Protein AF-A0A2N1QQ63-F1 (afdb_monomer)

Mean predicted aligned error: 4.03 Å

Foldseek 3Di:
DVVVPDPDDDDLDPDDDDPVVVVVSVVVVVVVVVCVVVVHPPDD

pLDDT: mean 93.05, std 9.28, range [54.91, 98.19]

Solvent-accessible surface area (backbone atoms only — not comparable to full-atom values): 3008 Å² total; per-residue (Å²): 111,73,78,80,70,48,95,71,87,86,81,94,59,100,66,91,71,60,72,72,54,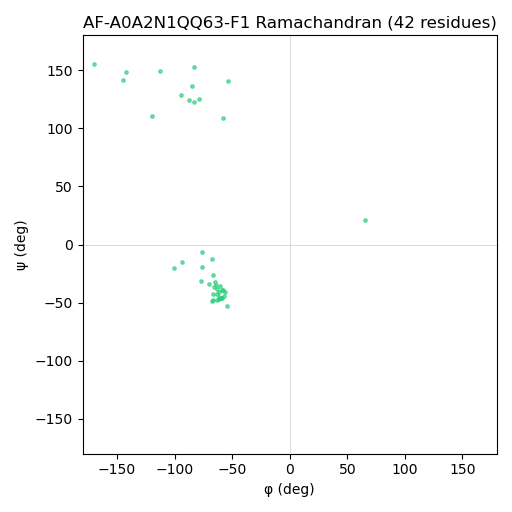53,52,55,52,51,51,51,53,50,52,49,51,53,33,54,74,68,71,46,87,80,67,135

Sequence (44 aa):
DVRRRSDFSLSLSPMTMPHELCLVFLMEQLYRAFTLIRGVEYHH

Structure (mmCIF, N/CA/C/O backbone):
data_AF-A0A2N1QQ63-F1
#
_entry.id   AF-A0A2N1QQ63-F1
#
loop_
_atom_site.group_PDB
_atom_site.id
_atom_site.type_symbol
_atom_site.label_atom_id
_atom_site.label_alt_id
_atom_site.label_comp_id
_atom_site.label_asym_id
_atom_site.label_entity_id
_atom_site.label_seq_id
_atom_site.pdbx_PDB_ins_code
_atom_site.Cartn_x
_atom_site.Cartn_y
_atom_site.Cartn_z
_atom_site.occupancy
_atom_site.B_iso_or_equiv
_atom_site.auth_seq_id
_atom_site.auth_comp_id
_atom_site.auth_asym_id
_atom_site.auth_atom_id
_atom_site.pdbx_PDB_model_num
ATOM 1 N N . ASP A 1 1 ? -3.714 -7.985 -21.399 1.00 79.88 1 ASP A N 1
ATOM 2 C CA . ASP A 1 1 ? -3.337 -6.707 -20.752 1.00 79.88 1 ASP A CA 1
ATOM 3 C C . ASP A 1 1 ? -4.007 -6.528 -19.408 1.00 79.88 1 ASP A C 1
ATOM 5 O O . ASP A 1 1 ? -5.114 -6.014 -19.329 1.00 79.88 1 ASP A O 1
ATOM 9 N N . VAL A 1 2 ? -3.328 -6.956 -18.341 1.00 93.38 2 VAL A N 1
ATOM 10 C CA . VAL A 1 2 ? -3.816 -6.809 -16.957 1.00 93.38 2 VAL A CA 1
ATOM 11 C C . VAL A 1 2 ? -4.055 -5.334 -16.611 1.00 93.38 2 VAL A C 1
ATOM 13 O O . VAL A 1 2 ? -5.083 -5.009 -16.031 1.00 93.38 2 VAL 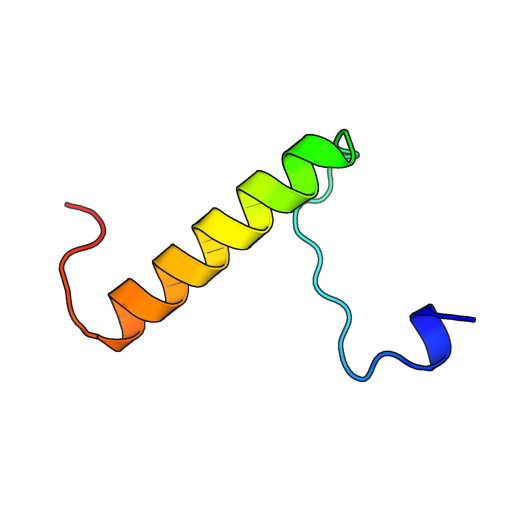A O 1
ATOM 16 N N . ARG A 1 3 ? -3.173 -4.436 -17.073 1.00 93.75 3 ARG A N 1
ATOM 17 C CA . ARG A 1 3 ? -3.296 -2.980 -16.877 1.00 93.75 3 ARG A CA 1
ATOM 18 C C . ARG A 1 3 ? -4.509 -2.349 -17.564 1.00 93.75 3 ARG A C 1
ATOM 20 O O . ARG A 1 3 ? -5.046 -1.383 -17.053 1.00 93.75 3 ARG A O 1
ATOM 27 N N . ARG A 1 4 ? -4.952 -2.870 -18.716 1.00 96.81 4 ARG A N 1
ATOM 28 C CA . ARG A 1 4 ? -6.147 -2.338 -19.402 1.00 96.81 4 ARG A CA 1
ATOM 29 C C . ARG A 1 4 ? -7.454 -2.765 -18.732 1.00 96.81 4 ARG A C 1
ATOM 31 O O . ARG A 1 4 ? -8.480 -2.158 -18.992 1.00 96.81 4 ARG A O 1
ATOM 38 N N . ARG A 1 5 ? -7.418 -3.821 -17.914 1.00 97.50 5 ARG A N 1
ATOM 39 C CA . ARG A 1 5 ? -8.584 -4.349 -17.195 1.00 97.50 5 ARG A CA 1
ATOM 40 C C . ARG A 1 5 ? -8.729 -3.768 -15.784 1.00 97.50 5 ARG A C 1
ATOM 42 O O . ARG A 1 5 ? -9.763 -3.968 -15.170 1.00 97.50 5 ARG A O 1
ATOM 49 N N . SER A 1 6 ? -7.700 -3.126 -15.234 1.00 97.25 6 SER A N 1
ATOM 50 C CA . SER A 1 6 ? -7.765 -2.565 -13.883 1.00 97.25 6 SER A CA 1
ATOM 51 C C . SER A 1 6 ? -8.522 -1.239 -13.876 1.00 97.25 6 SER A C 1
ATOM 53 O O . SER A 1 6 ? -8.101 -0.311 -14.563 1.00 97.25 6 S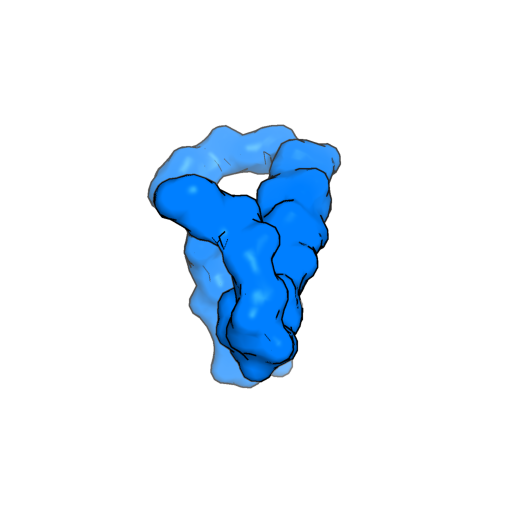ER A O 1
ATOM 55 N N . ASP A 1 7 ? -9.553 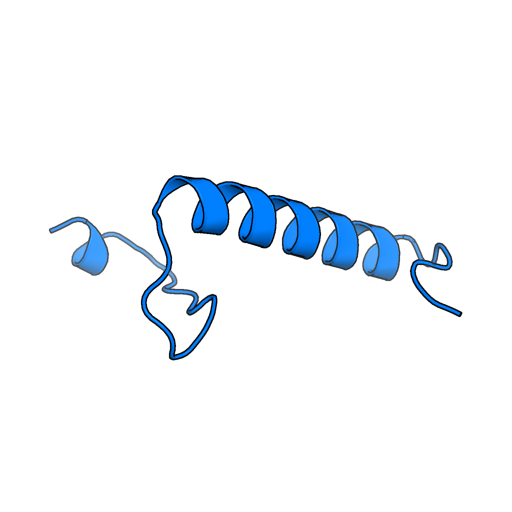-1.127 -13.041 1.00 98.00 7 ASP A N 1
ATOM 56 C CA . ASP A 1 7 ? -10.283 0.132 -12.822 1.00 98.00 7 ASP A CA 1
ATOM 57 C C . ASP A 1 7 ? -9.419 1.194 -12.124 1.00 98.00 7 ASP A C 1
ATOM 59 O O . ASP A 1 7 ? -9.625 2.395 -12.282 1.00 98.00 7 ASP A O 1
ATOM 63 N N . PHE A 1 8 ? -8.421 0.748 -11.358 1.00 96.81 8 PHE A N 1
ATOM 64 C CA . PHE A 1 8 ? -7.502 1.612 -10.635 1.00 96.81 8 PHE A CA 1
ATOM 65 C C . PHE A 1 8 ? -6.094 1.015 -10.592 1.00 96.81 8 PHE A C 1
ATOM 67 O O . PHE A 1 8 ? -5.915 -0.191 -10.415 1.00 96.81 8 PHE A O 1
ATOM 74 N N . SER A 1 9 ? -5.088 1.879 -10.727 1.00 95.94 9 SER A N 1
ATOM 75 C CA . SER A 1 9 ? -3.675 1.521 -10.616 1.00 95.94 9 SER A CA 1
ATOM 76 C C . SER A 1 9 ? -3.046 2.313 -9.477 1.00 95.94 9 SER A C 1
ATOM 78 O O . SER A 1 9 ? -2.849 3.520 -9.591 1.00 95.94 9 SER A O 1
ATOM 80 N N . LEU A 1 10 ? -2.699 1.622 -8.392 1.00 95.38 10 LEU A N 1
ATOM 81 C CA . LEU A 1 10 ? -2.039 2.209 -7.229 1.00 95.38 10 LEU A CA 1
ATOM 82 C C . LEU A 1 10 ? -0.519 2.040 -7.329 1.00 95.38 10 LEU A C 1
ATOM 84 O O . LEU A 1 10 ? -0.030 0.925 -7.506 1.00 95.38 10 LEU A O 1
ATOM 88 N N . SER A 1 11 ? 0.229 3.133 -7.171 1.00 96.12 11 SER A N 1
ATOM 89 C CA . SER A 1 11 ? 1.682 3.072 -6.992 1.00 96.12 11 SER A CA 1
ATOM 90 C C . SER A 1 11 ? 2.014 2.900 -5.510 1.00 96.12 11 SER A C 1
ATOM 92 O O . SER A 1 11 ? 1.587 3.716 -4.696 1.00 96.12 11 SER A O 1
ATOM 94 N N . LEU A 1 12 ? 2.773 1.856 -5.156 1.00 96.62 12 LEU A N 1
ATOM 95 C CA . LEU A 1 12 ? 3.257 1.658 -3.782 1.00 96.62 12 LEU A CA 1
ATOM 96 C C . LEU A 1 12 ? 4.442 2.578 -3.447 1.00 96.62 12 LEU A C 1
ATOM 98 O O . LEU A 1 12 ? 4.622 2.958 -2.297 1.00 96.62 12 LEU A O 1
ATOM 102 N N . SER A 1 13 ? 5.270 2.904 -4.444 1.00 96.12 13 SER A N 1
ATOM 103 C CA . SER A 1 13 ? 6.483 3.720 -4.318 1.00 96.12 13 SER A CA 1
ATOM 104 C C . SER A 1 13 ? 7.021 4.066 -5.717 1.00 96.12 13 SER A C 1
ATOM 106 O O . SER A 1 13 ? 6.779 3.303 -6.655 1.00 96.12 13 SER A O 1
ATOM 108 N N . PRO A 1 14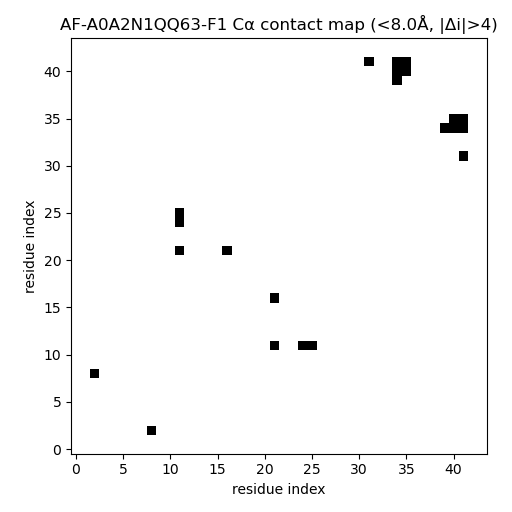 ? 7.782 5.165 -5.897 1.00 97.12 14 PRO A N 1
ATOM 109 C CA . PRO A 1 14 ? 8.563 5.396 -7.118 1.00 97.12 14 PRO A CA 1
ATOM 110 C C . PRO A 1 14 ? 9.730 4.404 -7.306 1.00 97.12 14 PRO A C 1
ATOM 112 O O . PRO A 1 14 ? 10.326 4.359 -8.381 1.00 97.12 14 PRO A O 1
ATOM 115 N N . MET A 1 15 ? 10.087 3.623 -6.280 1.00 97.00 15 MET A N 1
ATOM 116 C CA . MET A 1 15 ? 11.176 2.642 -6.331 1.00 97.00 15 MET A CA 1
ATOM 117 C C . MET A 1 15 ? 10.724 1.308 -6.941 1.00 97.00 15 MET A C 1
ATOM 119 O O . MET A 1 15 ? 9.570 0.901 -6.808 1.00 97.00 15 MET A O 1
ATOM 123 N N . THR A 1 16 ? 11.661 0.569 -7.544 1.00 97.38 16 THR A N 1
ATOM 124 C CA . THR A 1 16 ? 11.437 -0.844 -7.894 1.00 97.38 16 THR A CA 1
ATOM 125 C C . THR A 1 16 ? 11.706 -1.706 -6.667 1.00 97.38 16 THR A C 1
ATOM 127 O O . THR A 1 16 ? 12.804 -1.667 -6.117 1.00 97.38 16 THR A O 1
ATOM 130 N N . MET A 1 17 ? 10.714 -2.484 -6.241 1.00 96.56 17 MET A N 1
ATOM 131 C CA . MET A 1 17 ? 10.808 -3.347 -5.064 1.00 96.56 17 MET A CA 1
ATOM 132 C C . MET A 1 17 ? 10.767 -4.832 -5.461 1.00 96.56 17 MET A C 1
ATOM 134 O O . MET A 1 17 ? 10.099 -5.180 -6.440 1.00 96.56 17 MET A O 1
ATOM 138 N N . PRO A 1 18 ? 11.439 -5.721 -4.701 1.00 97.94 18 PRO A N 1
ATOM 139 C CA . PRO A 1 18 ? 11.227 -7.161 -4.796 1.00 97.94 18 PRO A CA 1
ATOM 140 C C . PRO A 1 18 ? 9.746 -7.5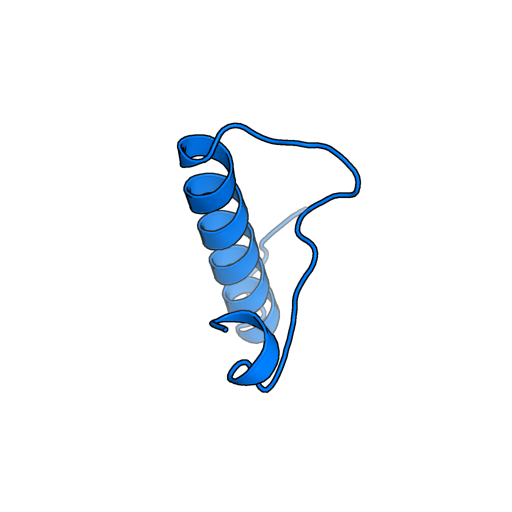09 -4.623 1.00 97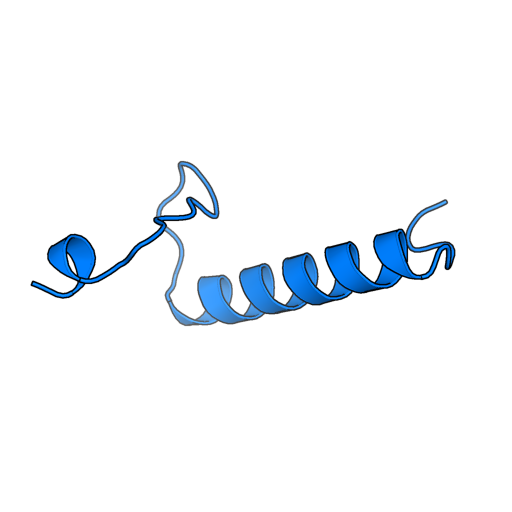.94 18 PRO A C 1
ATOM 142 O O . PRO A 1 18 ? 9.065 -6.936 -3.772 1.00 97.94 18 PRO A O 1
ATOM 145 N N . HIS A 1 19 ? 9.250 -8.472 -5.401 1.00 95.88 19 HIS A N 1
ATOM 146 C CA . HIS A 1 19 ? 7.826 -8.819 -5.418 1.00 95.88 19 HIS A CA 1
ATOM 147 C C . HIS A 1 19 ? 7.275 -9.189 -4.030 1.00 95.88 19 HIS A C 1
ATOM 149 O O . HIS A 1 19 ? 6.189 -8.746 -3.663 1.00 95.88 19 HIS A O 1
ATOM 155 N N . GLU A 1 20 ? 8.045 -9.938 -3.239 1.00 97.62 20 GLU A N 1
ATOM 156 C CA . GLU A 1 20 ? 7.656 -10.340 -1.883 1.00 97.62 20 GLU A CA 1
ATOM 157 C C . GLU A 1 20 ? 7.480 -9.133 -0.951 1.00 97.62 20 GLU A C 1
ATOM 159 O O . GLU A 1 20 ? 6.524 -9.079 -0.177 1.00 97.62 20 GLU A O 1
ATOM 164 N N . LEU A 1 21 ? 8.333 -8.110 -1.083 1.00 97.50 21 LEU A N 1
ATOM 165 C CA . LEU A 1 21 ? 8.216 -6.884 -0.291 1.00 97.50 21 LEU A CA 1
ATOM 166 C C . LEU A 1 21 ? 6.997 -6.050 -0.693 1.00 97.50 21 LEU A C 1
ATOM 168 O O . LEU A 1 21 ? 6.365 -5.457 0.178 1.00 97.50 21 LEU A O 1
ATOM 172 N N . CYS A 1 22 ? 6.611 -6.042 -1.974 1.00 97.56 22 CYS A N 1
ATOM 173 C CA . CYS A 1 22 ? 5.385 -5.369 -2.415 1.00 97.56 22 CYS A CA 1
ATOM 174 C C . CYS A 1 22 ? 4.142 -5.908 -1.692 1.00 97.56 22 CYS A C 1
ATOM 176 O O . CYS A 1 22 ? 3.255 -5.129 -1.345 1.00 97.56 22 CYS A O 1
ATOM 178 N N . LEU A 1 23 ? 4.078 -7.225 -1.456 1.00 97.25 23 LEU A N 1
ATOM 179 C CA . LEU A 1 23 ? 2.957 -7.858 -0.757 1.00 97.25 23 LEU A CA 1
ATOM 180 C C . LEU A 1 23 ? 2.905 -7.429 0.710 1.00 97.25 23 LEU A C 1
ATOM 182 O O . LEU A 1 23 ? 1.854 -6.998 1.178 1.00 97.25 23 LEU A O 1
ATOM 186 N N . VAL A 1 24 ? 4.038 -7.497 1.415 1.00 97.44 24 VAL A N 1
ATOM 187 C CA . VAL A 1 24 ? 4.122 -7.098 2.830 1.00 97.44 24 VAL A CA 1
ATOM 188 C C . VAL A 1 24 ? 3.767 -5.620 2.998 1.00 97.44 24 VAL A C 1
ATOM 190 O O . VAL A 1 24 ? 2.961 -5.275 3.859 1.00 97.44 24 VAL A O 1
ATOM 193 N N . PHE A 1 25 ? 4.304 -4.757 2.132 1.00 97.38 25 PHE A N 1
ATOM 194 C CA . PHE A 1 25 ? 4.041 -3.321 2.170 1.00 97.38 25 PHE A CA 1
ATOM 195 C C . PHE A 1 25 ? 2.562 -3.006 1.920 1.00 97.38 25 PHE A C 1
ATOM 197 O O . PHE A 1 25 ? 1.949 -2.262 2.678 1.00 97.38 25 PHE A O 1
ATOM 204 N N . LEU A 1 26 ? 1.956 -3.603 0.887 1.00 97.94 26 LEU A N 1
ATOM 205 C CA . LEU A 1 26 ? 0.536 -3.399 0.601 1.00 97.94 26 LEU A CA 1
ATOM 206 C C . LEU A 1 26 ? -0.354 -3.884 1.756 1.00 97.94 26 LEU A C 1
ATOM 208 O O . LEU A 1 26 ? -1.316 -3.203 2.104 1.00 97.94 26 LEU A O 1
ATOM 212 N N . MET A 1 27 ? -0.034 -5.030 2.364 1.00 98.19 27 MET A N 1
ATOM 213 C CA . MET A 1 27 ? -0.791 -5.558 3.503 1.00 98.19 27 MET A CA 1
ATOM 214 C C . MET A 1 27 ? -0.733 -4.626 4.715 1.00 98.19 27 MET A C 1
ATOM 216 O O . MET A 1 27 ? -1.765 -4.374 5.336 1.00 98.19 27 MET A O 1
ATOM 220 N N . GLU A 1 28 ? 0.441 -4.071 5.021 1.00 97.56 28 GLU A N 1
ATOM 221 C CA . GLU A 1 28 ? 0.590 -3.082 6.092 1.00 97.56 28 GLU A CA 1
ATOM 222 C C . GLU A 1 28 ? -0.245 -1.831 5.809 1.00 97.56 28 GLU A C 1
ATOM 224 O O . GLU A 1 28 ? -1.037 -1.421 6.655 1.00 97.56 28 GLU A O 1
ATOM 229 N N . GLN A 1 29 ? -0.172 -1.298 4.584 1.00 97.00 29 GLN A N 1
ATOM 230 C CA . GLN A 1 29 ? -0.917 -0.100 4.196 1.00 97.00 29 GLN A CA 1
ATOM 231 C C . GLN A 1 29 ? -2.440 -0.310 4.235 1.00 97.00 29 GLN A C 1
ATOM 233 O O . GLN A 1 29 ? -3.182 0.607 4.593 1.00 97.00 29 GLN A O 1
ATOM 238 N N . LEU A 1 30 ? -2.928 -1.509 3.899 1.00 97.25 30 LEU A N 1
ATOM 239 C CA . LEU A 1 30 ? -4.340 -1.859 4.066 1.00 97.25 30 LEU A CA 1
ATOM 240 C C . LEU A 1 30 ? -4.715 -1.925 5.548 1.00 97.25 30 LEU A C 1
ATOM 242 O O . LEU A 1 30 ? -5.706 -1.318 5.951 1.00 97.25 30 LEU A O 1
ATOM 246 N N . TYR A 1 31 ? -3.913 -2.600 6.375 1.00 96.25 31 TYR A N 1
ATOM 247 C CA . TYR A 1 31 ? -4.128 -2.653 7.822 1.00 96.25 31 TYR A CA 1
ATOM 248 C C . TYR A 1 31 ? -4.162 -1.248 8.446 1.00 96.25 31 TYR A C 1
ATOM 250 O O . TYR A 1 31 ? -5.086 -0.921 9.196 1.00 96.25 31 TYR A O 1
ATOM 258 N N . ARG A 1 32 ? -3.225 -0.384 8.050 1.00 95.5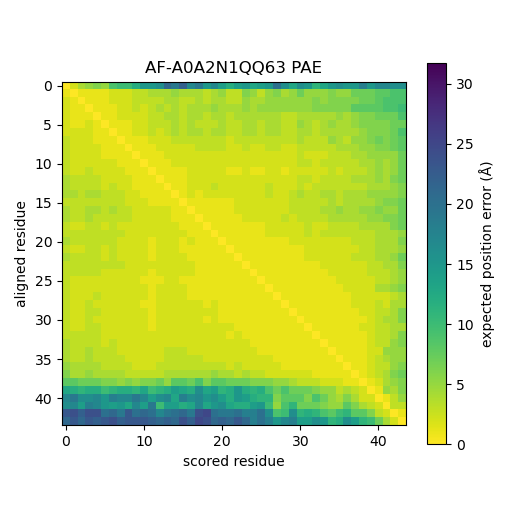6 32 ARG A N 1
ATOM 259 C CA . ARG A 1 32 ? -3.163 1.040 8.390 1.00 95.56 32 ARG A CA 1
ATOM 260 C C . ARG A 1 32 ? -4.449 1.770 8.041 1.00 95.56 32 ARG A C 1
ATOM 262 O O . ARG A 1 32 ? -5.039 2.417 8.904 1.00 95.56 32 ARG A O 1
ATOM 269 N N . ALA A 1 33 ? -4.907 1.639 6.797 1.00 96.25 33 ALA A N 1
ATOM 270 C CA . ALA A 1 33 ? -6.128 2.286 6.332 1.00 96.25 33 ALA A CA 1
ATOM 271 C C . ALA A 1 33 ? -7.349 1.852 7.157 1.00 96.25 33 ALA A C 1
ATOM 273 O O . ALA A 1 33 ? -8.112 2.698 7.618 1.00 96.25 33 ALA A O 1
ATOM 274 N N . PHE A 1 34 ? -7.510 0.551 7.415 1.00 96.44 34 PHE A N 1
ATOM 275 C CA . PHE A 1 34 ? -8.617 0.053 8.233 1.00 96.44 34 PHE A CA 1
ATOM 276 C C . PHE A 1 34 ? -8.532 0.501 9.692 1.00 96.44 34 PHE A C 1
ATOM 278 O O . PHE A 1 34 ? -9.567 0.787 10.292 1.00 96.44 34 PHE A O 1
ATOM 285 N N . THR A 1 35 ? -7.332 0.581 10.264 1.00 95.44 35 THR A N 1
ATOM 286 C CA . THR A 1 35 ? -7.154 1.031 11.650 1.00 95.44 35 THR A CA 1
ATOM 287 C C . THR A 1 35 ? -7.530 2.508 11.797 1.00 95.44 35 THR A C 1
ATOM 289 O O . THR A 1 35 ? -8.296 2.848 12.698 1.00 95.44 35 THR A O 1
ATOM 292 N N . LEU A 1 36 ? -7.116 3.351 10.842 1.00 94.56 36 LEU A N 1
ATOM 293 C CA . LEU A 1 36 ? -7.528 4.757 10.757 1.00 94.56 36 LEU A CA 1
ATOM 294 C C . LEU A 1 36 ? -9.050 4.903 10.613 1.00 94.56 36 LEU A C 1
ATOM 296 O O . LEU A 1 36 ? -9.661 5.681 11.340 1.00 94.56 36 LEU A O 1
ATOM 300 N N . ILE A 1 37 ? -9.680 4.122 9.725 1.00 95.75 37 ILE A N 1
ATOM 301 C CA . ILE A 1 37 ? -11.144 4.134 9.532 1.00 95.75 37 ILE A CA 1
ATOM 302 C C . ILE A 1 37 ? -11.884 3.737 10.817 1.00 95.75 37 ILE A C 1
ATOM 304 O O . ILE A 1 37 ? -12.950 4.273 11.107 1.00 95.75 37 ILE A O 1
ATOM 308 N N . ARG A 1 38 ? -11.328 2.804 11.598 1.00 94.81 38 ARG A N 1
ATOM 309 C CA . ARG A 1 38 ? -11.905 2.361 12.877 1.00 94.81 38 ARG A CA 1
ATOM 310 C C . ARG A 1 38 ? -11.693 3.355 14.021 1.00 94.81 38 ARG A C 1
ATOM 312 O O . ARG A 1 38 ? -12.231 3.123 15.098 1.00 94.81 38 ARG A O 1
ATOM 319 N N . GLY A 1 39 ? -10.918 4.421 13.813 1.00 90.25 39 GLY A N 1
ATOM 320 C CA . GLY A 1 39 ? -10.580 5.384 14.861 1.00 90.25 39 GLY A CA 1
ATOM 321 C C . GLY A 1 39 ? -9.728 4.787 15.983 1.00 90.25 39 GLY A C 1
ATOM 322 O O . GLY A 1 39 ? -9.726 5.310 17.092 1.00 90.25 39 GLY A O 1
ATOM 323 N N . VAL A 1 40 ? -9.037 3.675 15.717 1.00 84.31 40 VAL A N 1
ATOM 324 C CA . VAL A 1 40 ? -8.085 3.081 16.661 1.00 84.31 40 VAL A CA 1
ATOM 325 C C . VAL A 1 40 ? -6.746 3.789 16.473 1.00 84.31 40 VAL A C 1
ATOM 327 O O . VAL A 1 40 ? -6.325 4.012 15.336 1.00 84.31 40 VAL A O 1
ATOM 330 N N . GLU A 1 41 ? -6.070 4.140 17.569 1.00 75.75 41 GLU A N 1
ATOM 331 C CA . GLU A 1 41 ? -4.714 4.690 17.505 1.00 75.75 41 GLU A CA 1
ATOM 332 C C . GLU A 1 41 ? -3.791 3.694 16.809 1.00 75.75 41 GLU A C 1
ATOM 334 O O . GLU A 1 41 ? -3.483 2.615 17.315 1.00 75.75 41 GLU A O 1
ATOM 339 N N . TYR A 1 42 ? -3.390 4.054 15.596 1.00 69.38 42 TYR A N 1
ATOM 340 C CA . TYR A 1 42 ? -2.489 3.255 14.785 1.00 69.38 42 TYR A CA 1
ATOM 341 C C . TYR A 1 42 ? -1.049 3.780 14.840 1.00 69.38 42 TYR A C 1
ATOM 343 O O . TYR A 1 42 ? -0.115 3.030 14.572 1.00 69.38 42 TYR A O 1
ATOM 351 N N . HIS A 1 43 ? -0.881 5.049 15.226 1.00 66.44 43 HIS A N 1
ATOM 352 C CA . HIS A 1 43 ? 0.388 5.717 15.523 1.00 66.44 43 HIS A CA 1
ATOM 353 C C . HIS A 1 43 ? 0.170 6.657 16.715 1.00 66.44 43 HIS A C 1
ATOM 355 O O . HIS A 1 43 ? -0.942 7.161 16.873 1.00 66.44 43 HIS A O 1
ATOM 361 N N . HIS A 1 44 ? 1.211 6.846 17.534 1.00 54.91 44 HIS A N 1
ATOM 362 C CA . HIS A 1 44 ? 1.300 7.973 18.475 1.00 54.91 44 HIS A CA 1
ATOM 363 C C . HIS A 1 44 ? 1.235 9.313 17.729 1.00 54.91 44 HIS A C 1
ATOM 365 O O . HIS A 1 44 ? 1.715 9.357 16.570 1.00 54.91 44 HIS A O 1
#

Secondary structure (DSSP, 8-state):
-HHHH-S----S-SS---HHHHHHHHHHHHHHHHHHHTT-----

Radius of gyration: 13.45 Å; Cα con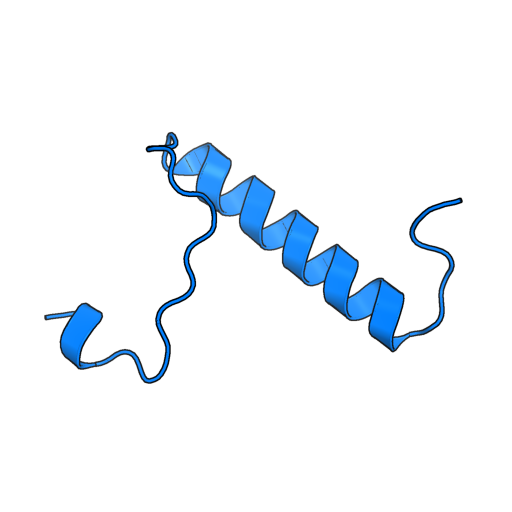tacts (8 Å, |Δi|>4): 11; chains: 1; bounding box: 23×18×39 Å